Protein AF-A0A7V9R0F9-F1 (afdb_monomer_lite)

Sequence (63 aa):
MDVERFTVQEWTPPSWDEIVRVHSARVFRLAYRLTGNRHDAEDLTQEVFVRVFRSLHSYRPGT

pLDDT: mean 89.62, std 13.76, range [51.16, 98.75]

Radius of gyration: 17.5 Å; chains: 1; bounding box: 26×29×56 Å

Secondary structure (DSSP, 8-state):
---------PPPPPPHHHHHHHHHHHHHHHHHHHHS-HHHHHHHHHHHHHHHHHHHTT--TT-

Foldseek 3Di:
DDPPPDDPPDDDFDDLVCCCVVCLVVQLVVLCVVPVDNVSSVVSSVVVSVVCVVCRVPDDPPD

Structure (mmCIF, N/CA/C/O backbone):
data_AF-A0A7V9R0F9-F1
#
_entry.id   AF-A0A7V9R0F9-F1
#
loop_
_atom_site.group_PDB
_atom_site.id
_atom_site.type_symbol
_atom_site.label_atom_id
_atom_site.label_alt_id
_atom_site.label_comp_id
_atom_site.label_asym_id
_atom_site.label_entity_id
_atom_site.label_seq_id
_atom_site.pdbx_PDB_ins_code
_atom_site.Cartn_x
_atom_site.Cartn_y
_atom_site.Cartn_z
_atom_site.occupancy
_atom_site.B_iso_or_equiv
_atom_site.auth_seq_id
_atom_site.auth_comp_id
_atom_site.auth_asym_id
_atom_site.auth_atom_id
_atom_site.pdbx_PDB_model_num
ATOM 1 N N . MET A 1 1 ? 9.648 -23.501 -45.148 1.00 51.16 1 MET A N 1
ATOM 2 C CA . MET A 1 1 ? 9.494 -23.892 -43.729 1.00 51.16 1 MET A CA 1
ATOM 3 C C . MET A 1 1 ? 10.153 -22.796 -42.926 1.00 51.16 1 MET A C 1
ATOM 5 O O . MET A 1 1 ? 11.331 -22.890 -42.609 1.00 51.16 1 MET A O 1
ATOM 9 N N . ASP A 1 2 ? 9.410 -21.723 -42.693 1.00 55.94 2 ASP A N 1
ATOM 10 C CA . ASP A 1 2 ? 9.859 -20.608 -41.872 1.00 55.94 2 ASP A CA 1
ATOM 11 C C . ASP A 1 2 ? 9.538 -20.966 -40.427 1.00 55.94 2 ASP A C 1
ATOM 13 O O . ASP A 1 2 ? 8.383 -21.012 -40.009 1.00 55.94 2 ASP A O 1
ATOM 17 N N . VAL A 1 3 ? 10.579 -21.350 -39.694 1.00 60.38 3 VAL A N 1
ATOM 18 C CA . VAL A 1 3 ? 10.505 -21.525 -38.248 1.00 60.38 3 VAL A CA 1
ATOM 19 C C . VAL A 1 3 ? 10.353 -20.139 -37.633 1.00 60.38 3 VAL A C 1
ATOM 21 O O . VAL A 1 3 ? 11.336 -19.429 -37.422 1.00 60.38 3 VAL A O 1
ATOM 24 N N . GLU A 1 4 ? 9.108 -19.726 -37.400 1.00 58.72 4 GLU A N 1
ATOM 25 C CA . GLU A 1 4 ? 8.825 -18.517 -36.637 1.00 58.72 4 GLU A CA 1
ATOM 26 C C . GLU A 1 4 ? 9.531 -18.609 -35.283 1.00 58.72 4 GLU A C 1
ATOM 28 O O . GLU A 1 4 ? 9.260 -19.477 -34.448 1.00 58.72 4 GLU A O 1
ATOM 33 N N . ARG A 1 5 ? 10.510 -17.724 -35.088 1.00 60.91 5 ARG A N 1
ATOM 34 C CA . ARG A 1 5 ? 11.173 -17.537 -33.805 1.00 60.91 5 ARG A CA 1
ATOM 35 C C . ARG A 1 5 ? 10.143 -16.923 -32.867 1.00 60.91 5 ARG A C 1
ATOM 37 O O . ARG A 1 5 ? 9.856 -15.736 -32.976 1.00 60.91 5 ARG A O 1
ATOM 44 N N . PHE A 1 6 ? 9.622 -17.714 -31.935 1.00 61.75 6 PHE A N 1
ATOM 45 C CA . PHE A 1 6 ? 8.914 -17.173 -30.781 1.00 61.75 6 PHE A CA 1
ATOM 46 C C . PHE A 1 6 ? 9.886 -16.278 -30.011 1.00 61.75 6 PHE A C 1
ATOM 48 O O . PHE A 1 6 ? 10.842 -16.755 -29.395 1.00 61.75 6 PHE A O 1
ATOM 55 N N . THR A 1 7 ? 9.683 -14.967 -30.089 1.00 65.00 7 THR A N 1
ATOM 56 C CA . THR A 1 7 ? 10.370 -14.025 -29.217 1.00 65.00 7 THR A CA 1
ATOM 57 C C . THR A 1 7 ? 9.843 -14.258 -27.805 1.00 65.00 7 THR A C 1
ATOM 59 O O . THR A 1 7 ? 8.646 -14.146 -27.543 1.00 65.00 7 THR A O 1
ATOM 62 N N . VAL A 1 8 ? 10.725 -14.636 -26.879 1.00 63.84 8 VAL A N 1
ATOM 63 C CA . VAL A 1 8 ? 10.403 -14.561 -25.451 1.00 63.84 8 VAL A CA 1
ATOM 64 C C . VAL A 1 8 ? 10.060 -13.104 -25.154 1.00 63.84 8 VAL A C 1
ATOM 66 O O . VAL A 1 8 ? 10.904 -12.227 -25.318 1.00 63.84 8 VAL A O 1
ATOM 69 N N . GLN A 1 9 ? 8.802 -12.842 -24.798 1.00 72.50 9 GLN A N 1
ATOM 70 C CA . GLN A 1 9 ? 8.346 -11.515 -24.402 1.00 72.50 9 GLN A CA 1
ATOM 71 C C . GLN A 1 9 ? 9.192 -11.066 -23.205 1.00 72.50 9 GLN A C 1
ATOM 73 O O . GLN A 1 9 ? 9.100 -11.647 -22.123 1.00 72.50 9 GLN A O 1
ATOM 78 N 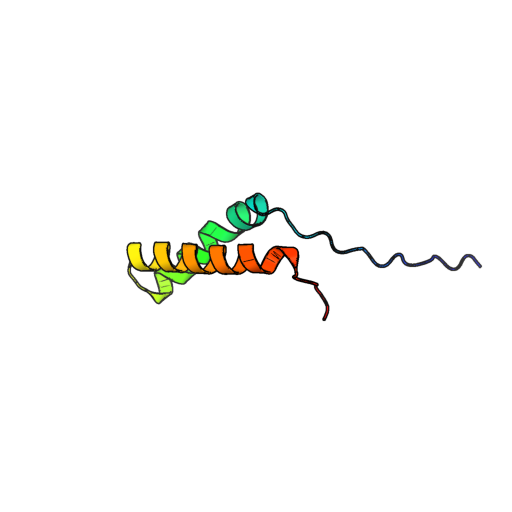N . GLU A 1 10 ? 10.037 -10.055 -23.400 1.00 77.56 10 GLU A N 1
ATOM 79 C CA . GLU A 1 10 ? 10.816 -9.466 -22.316 1.00 77.56 10 GLU A CA 1
ATOM 80 C C . GLU A 1 10 ? 9.852 -8.813 -21.320 1.00 77.56 10 GLU A C 1
ATOM 82 O O . GLU A 1 10 ? 9.010 -7.986 -21.684 1.00 77.56 10 GLU A O 1
ATOM 87 N N . TRP A 1 11 ? 9.919 -9.232 -20.056 1.00 83.88 11 TRP A N 1
ATOM 88 C CA . TRP A 1 11 ? 9.071 -8.647 -19.031 1.00 83.88 11 TRP A CA 1
ATOM 89 C C . TRP A 1 11 ? 9.507 -7.211 -18.760 1.00 83.88 11 TRP A C 1
ATOM 91 O O . TRP A 1 11 ? 10.651 -6.950 -18.397 1.00 83.88 11 TRP A O 1
ATOM 101 N N . THR A 1 12 ? 8.559 -6.289 -18.896 1.00 88.06 12 THR A N 1
ATOM 102 C CA . THR A 1 12 ? 8.738 -4.895 -18.499 1.00 88.06 12 THR A CA 1
ATOM 103 C C . THR A 1 12 ? 8.025 -4.678 -17.163 1.00 88.06 12 THR A C 1
ATOM 105 O O . THR A 1 12 ? 6.814 -4.915 -17.091 1.00 88.06 12 THR A O 1
ATOM 108 N N . PRO A 1 13 ? 8.725 -4.254 -16.095 1.00 87.88 13 PRO A N 1
ATOM 109 C CA . PRO A 1 13 ? 8.071 -3.934 -14.834 1.00 87.88 13 PRO A CA 1
ATOM 110 C C . PRO A 1 13 ? 7.076 -2.777 -15.003 1.00 87.88 13 PRO A C 1
ATOM 112 O O . PRO A 1 13 ? 7.375 -1.820 -15.722 1.00 87.88 13 PRO A O 1
ATOM 115 N N . PRO A 1 14 ? 5.919 -2.813 -14.314 1.00 92.00 14 PRO A N 1
ATOM 116 C CA . PRO A 1 14 ? 5.035 -1.656 -14.243 1.00 92.00 14 PRO A CA 1
ATOM 117 C C . PRO A 1 14 ? 5.739 -0.490 -13.539 1.00 92.00 14 PRO A C 1
ATOM 119 O O . PRO A 1 14 ? 6.613 -0.682 -12.687 1.00 92.00 14 PRO A O 1
ATOM 122 N N . SER A 1 15 ? 5.323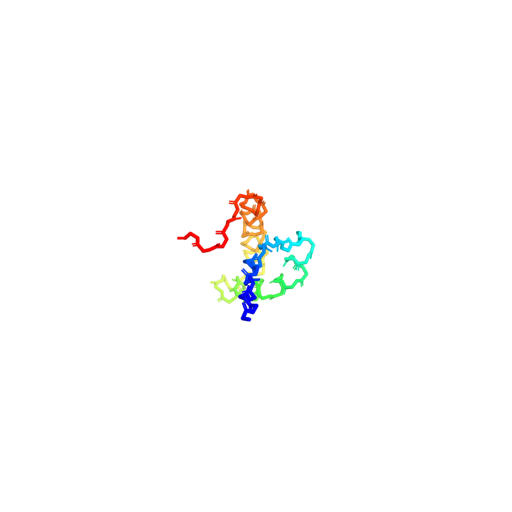 0.733 -13.864 1.00 95.06 15 SER A N 1
ATOM 123 C CA . SER A 1 15 ? 5.822 1.919 -13.162 1.00 95.06 15 SER A CA 1
ATOM 124 C C . SER A 1 15 ? 5.348 1.946 -11.706 1.00 95.06 15 SER A C 1
ATOM 126 O O . SER A 1 15 ? 4.306 1.384 -11.356 1.00 95.06 15 SER A O 1
ATOM 128 N N . TRP A 1 16 ? 6.090 2.652 -10.852 1.00 95.38 16 TRP A N 1
ATOM 129 C CA . TRP A 1 16 ? 5.701 2.840 -9.455 1.00 95.38 16 TRP A CA 1
ATOM 130 C C . TRP A 1 16 ? 4.301 3.458 -9.314 1.00 95.38 16 TRP A C 1
ATOM 132 O O . TRP A 1 16 ? 3.458 2.937 -8.582 1.00 95.38 16 TRP A O 1
ATOM 142 N N . ASP A 1 17 ? 4.026 4.516 -10.075 1.00 97.38 17 ASP A N 1
ATOM 143 C CA . ASP A 1 17 ? 2.740 5.216 -10.042 1.00 97.38 17 ASP A CA 1
ATOM 144 C C . ASP A 1 17 ? 1.579 4.313 -10.467 1.00 97.38 17 ASP A C 1
ATOM 146 O O . ASP A 1 17 ? 0.477 4.405 -9.925 1.00 97.38 17 ASP A O 1
ATOM 150 N N . GLU A 1 18 ? 1.811 3.417 -11.426 1.00 97.00 18 GLU A N 1
ATOM 151 C CA . GLU A 1 18 ? 0.821 2.429 -11.839 1.00 97.00 18 GLU A CA 1
ATOM 152 C C . GLU A 1 18 ? 0.527 1.423 -10.726 1.00 97.00 18 GLU A C 1
ATOM 154 O O . GLU A 1 18 ? -0.644 1.185 -10.423 1.00 97.00 18 GLU A O 1
ATOM 159 N N . ILE A 1 19 ? 1.563 0.905 -10.060 1.00 97.06 19 ILE A N 1
ATOM 160 C CA . ILE A 1 19 ? 1.407 -0.006 -8.920 1.00 97.06 19 ILE A CA 1
ATOM 161 C C . ILE A 1 19 ? 0.573 0.655 -7.817 1.00 97.06 19 ILE A C 1
ATOM 163 O O . ILE A 1 19 ? -0.415 0.080 -7.349 1.00 97.06 19 ILE A O 1
ATOM 167 N N . VAL A 1 20 ? 0.922 1.879 -7.418 1.00 97.50 20 VAL A N 1
ATOM 168 C CA . VAL A 1 20 ? 0.194 2.603 -6.367 1.00 97.50 20 VAL A CA 1
ATOM 169 C C . VAL A 1 20 ? -1.248 2.854 -6.798 1.00 97.50 20 VAL A C 1
ATOM 171 O O . VAL A 1 20 ? -2.177 2.502 -6.065 1.00 97.50 20 VAL A O 1
ATOM 174 N N . ARG A 1 21 ? -1.467 3.398 -8.001 1.00 97.81 21 ARG A N 1
ATOM 175 C CA . ARG A 1 21 ? -2.806 3.735 -8.508 1.00 97.81 21 ARG A CA 1
ATOM 176 C C . ARG A 1 21 ? -3.723 2.515 -8.576 1.00 97.81 21 ARG A C 1
ATOM 178 O O . ARG A 1 21 ? -4.883 2.602 -8.181 1.00 97.81 21 ARG A O 1
ATOM 185 N N . VAL A 1 22 ? -3.217 1.383 -9.061 1.00 98.25 22 VAL A N 1
ATOM 186 C CA . VAL A 1 22 ? -4.012 0.161 -9.248 1.00 98.25 22 VAL A CA 1
ATOM 187 C C . VAL A 1 22 ? -4.274 -0.552 -7.919 1.00 98.25 22 VAL A C 1
ATOM 189 O O . VAL A 1 22 ? -5.373 -1.072 -7.703 1.00 98.25 22 VAL A O 1
ATOM 192 N N . HIS A 1 23 ? -3.299 -0.581 -7.004 1.00 98.31 23 HIS A N 1
ATOM 193 C CA . HIS A 1 23 ? -3.368 -1.458 -5.833 1.00 98.31 23 HIS A CA 1
ATOM 194 C C . HIS A 1 23 ? -3.775 -0.772 -4.523 1.00 98.31 23 HIS A C 1
ATOM 196 O O . HIS A 1 23 ? -4.291 -1.467 -3.644 1.00 98.31 23 HIS A O 1
ATOM 202 N N . SER A 1 24 ? -3.642 0.555 -4.387 1.00 97.81 24 SER A N 1
ATOM 203 C CA . SER A 1 24 ? -3.848 1.261 -3.104 1.00 97.81 24 SER A CA 1
ATOM 204 C C . SER A 1 24 ? -5.180 0.936 -2.438 1.00 97.81 24 SER A C 1
ATOM 206 O O . SER A 1 24 ? -5.216 0.504 -1.288 1.00 97.81 24 SER A O 1
ATOM 208 N N . ALA A 1 25 ? -6.288 1.043 -3.175 1.00 98.31 25 ALA A N 1
ATOM 209 C CA . ALA A 1 25 ? -7.612 0.800 -2.610 1.00 98.31 25 ALA A CA 1
ATOM 210 C C . ALA A 1 25 ? -7.808 -0.656 -2.148 1.00 98.31 25 ALA A C 1
ATOM 212 O O . ALA A 1 25 ? -8.540 -0.916 -1.194 1.00 98.31 25 ALA A O 1
ATOM 213 N N . ARG A 1 26 ? -7.184 -1.630 -2.824 1.00 98.56 26 ARG A N 1
ATOM 214 C CA . ARG A 1 26 ? -7.303 -3.049 -2.460 1.00 98.56 26 ARG A CA 1
ATOM 215 C C . ARG A 1 26 ? -6.438 -3.381 -1.248 1.00 98.56 26 ARG A C 1
ATOM 217 O O . ARG A 1 26 ? -6.930 -4.078 -0.363 1.00 98.56 26 ARG A O 1
ATOM 224 N N . VAL A 1 27 ? -5.206 -2.873 -1.209 1.00 98.62 27 VAL A N 1
ATOM 225 C CA . VAL A 1 27 ? -4.290 -3.054 -0.074 1.00 98.62 27 VAL A CA 1
ATOM 226 C C . VAL A 1 27 ? -4.883 -2.413 1.176 1.00 98.62 27 VAL A C 1
ATOM 228 O O . VAL A 1 27 ? -5.047 -3.106 2.175 1.00 98.62 27 VAL A O 1
ATOM 231 N N . PHE A 1 28 ? -5.347 -1.164 1.083 1.00 98.69 28 PHE A N 1
ATOM 232 C CA . PHE A 1 28 ? -5.978 -0.470 2.204 1.00 98.69 28 PHE A CA 1
ATOM 233 C C . PHE A 1 28 ? -7.216 -1.200 2.733 1.00 98.69 28 PHE A C 1
ATOM 235 O O . PHE A 1 28 ? -7.333 -1.433 3.931 1.00 98.69 28 PHE A O 1
ATOM 242 N N . ARG A 1 29 ? -8.131 -1.641 1.855 1.00 98.69 29 ARG A N 1
ATOM 243 C CA . ARG A 1 29 ? -9.311 -2.409 2.293 1.00 98.69 29 ARG A CA 1
ATOM 244 C C . ARG A 1 29 ? -8.939 -3.724 2.968 1.00 98.69 29 ARG A C 1
ATOM 246 O O . ARG A 1 29 ? -9.638 -4.148 3.883 1.00 98.69 29 ARG A O 1
ATOM 253 N N . LEU A 1 30 ? -7.889 -4.399 2.501 1.00 98.75 30 LEU A N 1
ATOM 254 C CA . LEU A 1 30 ? -7.413 -5.615 3.151 1.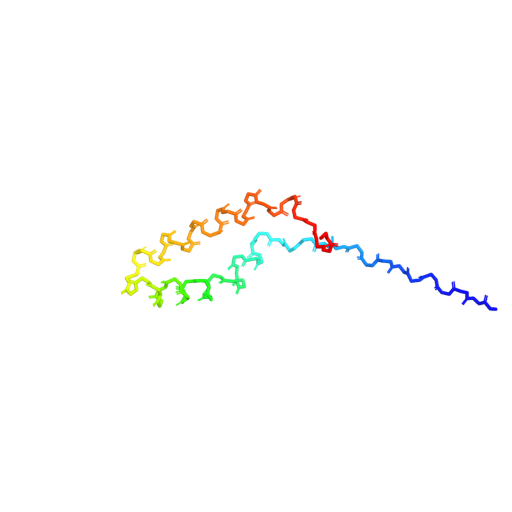00 98.75 30 LEU A CA 1
ATOM 255 C C . LEU A 1 30 ? -6.829 -5.296 4.528 1.00 98.75 30 LEU A C 1
ATOM 257 O O . LEU A 1 30 ? -7.245 -5.925 5.493 1.00 98.75 30 LEU A O 1
ATOM 261 N N . ALA A 1 31 ? -5.947 -4.302 4.618 1.00 98.75 31 ALA A N 1
ATOM 262 C CA . ALA A 1 31 ? -5.358 -3.852 5.873 1.00 98.75 31 ALA A CA 1
ATOM 263 C C . ALA A 1 31 ? -6.443 -3.459 6.886 1.00 98.75 31 ALA A C 1
ATOM 265 O O . ALA A 1 31 ? -6.455 -3.972 7.996 1.00 98.75 31 ALA A O 1
ATOM 266 N N . TYR A 1 32 ? -7.440 -2.680 6.462 1.00 98.75 32 TYR A N 1
ATOM 267 C CA . TYR A 1 32 ? -8.552 -2.262 7.314 1.00 98.75 32 TYR A CA 1
ATOM 268 C C . TYR A 1 32 ? -9.397 -3.428 7.834 1.00 98.75 32 TYR A C 1
ATOM 270 O O . TYR A 1 32 ? -9.813 -3.420 8.988 1.00 98.75 32 TYR A O 1
ATOM 278 N N . ARG A 1 33 ? -9.624 -4.469 7.023 1.00 98.56 33 ARG A N 1
ATOM 279 C CA . ARG A 1 33 ? -10.310 -5.686 7.496 1.00 98.56 33 ARG A CA 1
ATOM 280 C C . ARG A 1 33 ? -9.492 -6.479 8.513 1.00 98.56 33 ARG A C 1
ATOM 282 O O . ARG A 1 33 ? -10.088 -7.191 9.310 1.00 98.56 33 ARG A O 1
ATOM 289 N N . LEU A 1 34 ? -8.164 -6.403 8.448 1.00 98.38 34 LEU A N 1
ATOM 290 C CA . LEU A 1 34 ? -7.270 -7.118 9.359 1.00 98.38 34 LEU A CA 1
ATOM 291 C C . LEU A 1 34 ? -7.087 -6.373 10.682 1.00 98.38 34 LEU A C 1
ATOM 293 O O . LEU A 1 34 ? -7.040 -7.006 11.730 1.00 98.38 34 LEU A O 1
ATOM 297 N N . THR A 1 35 ? -6.985 -5.046 10.635 1.00 98.44 35 THR A N 1
ATOM 298 C CA . THR A 1 35 ? -6.711 -4.220 11.817 1.00 98.44 35 THR A CA 1
ATOM 299 C C . THR A 1 35 ? -7.984 -3.737 12.510 1.00 98.44 35 THR A C 1
ATOM 301 O O . THR A 1 35 ? -7.966 -3.469 13.705 1.00 98.44 35 THR A O 1
ATOM 304 N N . GLY A 1 36 ? -9.089 -3.567 11.774 1.00 98.31 36 GLY A N 1
ATOM 305 C CA . GLY A 1 36 ? -10.305 -2.913 12.273 1.00 98.31 36 GLY A CA 1
ATOM 306 C C . GLY A 1 36 ? -10.125 -1.422 12.597 1.00 98.31 36 GLY A C 1
ATOM 307 O O . GLY A 1 36 ? -11.059 -0.776 13.069 1.00 98.31 36 GLY A O 1
ATOM 308 N N . ASN A 1 37 ? -8.943 -0.859 12.332 1.00 98.31 37 ASN A N 1
ATOM 309 C CA . ASN A 1 37 ? -8.548 0.500 12.677 1.00 98.31 37 ASN A CA 1
ATOM 310 C C . ASN A 1 37 ? -7.985 1.209 11.440 1.00 98.31 37 ASN A C 1
ATOM 312 O O . ASN A 1 37 ? -7.155 0.657 10.717 1.00 98.31 37 ASN A O 1
ATOM 316 N N . ARG A 1 38 ? -8.439 2.445 11.190 1.00 98.25 38 ARG A N 1
ATOM 317 C CA . ARG A 1 38 ? -8.026 3.220 10.012 1.00 98.25 38 ARG A CA 1
ATOM 318 C C . ARG A 1 38 ? -6.539 3.571 10.036 1.00 98.25 38 ARG A C 1
ATOM 320 O O . ARG A 1 38 ? -5.893 3.388 9.015 1.00 98.25 38 ARG A O 1
ATOM 327 N N . HIS A 1 39 ? -6.023 4.052 11.164 1.00 98.56 39 HIS A N 1
ATOM 328 C CA . HIS A 1 39 ? -4.622 4.456 11.288 1.00 98.56 39 HIS A CA 1
ATOM 329 C C . HIS A 1 39 ? -3.690 3.261 11.091 1.00 98.56 39 HIS A C 1
ATOM 331 O O 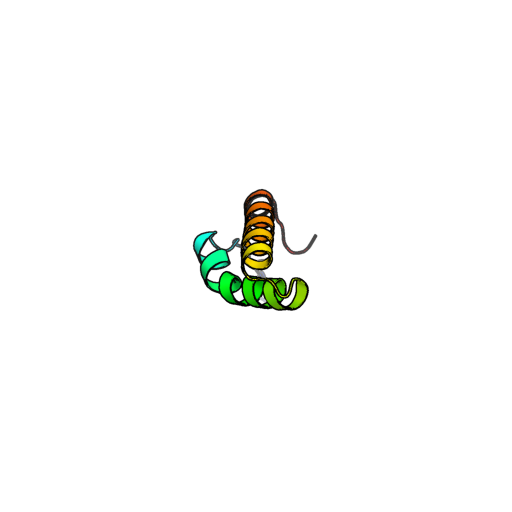. HIS A 1 39 ? -2.825 3.304 10.224 1.00 98.56 39 HIS A O 1
ATOM 337 N N . ASP A 1 40 ? -3.962 2.145 11.770 1.00 98.50 40 ASP A N 1
ATOM 338 C CA . ASP A 1 40 ? -3.157 0.928 11.604 1.00 98.50 40 ASP A CA 1
ATOM 339 C C . ASP A 1 40 ? -3.224 0.390 10.162 1.00 98.50 40 ASP A C 1
ATOM 341 O O . ASP A 1 40 ? -2.263 -0.175 9.641 1.00 98.50 40 ASP A O 1
ATOM 345 N N . ALA A 1 41 ? -4.365 0.567 9.485 1.00 98.75 41 ALA A N 1
ATOM 346 C CA . ALA A 1 41 ? -4.520 0.170 8.090 1.00 98.75 41 ALA A CA 1
ATOM 347 C C . ALA A 1 41 ? -3.739 1.068 7.120 1.00 98.75 41 ALA A C 1
ATOM 349 O O . ALA A 1 41 ? -3.207 0.568 6.125 1.00 98.75 41 ALA A O 1
ATOM 350 N N . GLU A 1 42 ? -3.689 2.375 7.382 1.00 98.62 42 GLU A N 1
ATOM 351 C CA . GLU A 1 42 ? -2.871 3.332 6.634 1.00 98.62 42 GLU A CA 1
ATOM 352 C C . GLU A 1 42 ? -1.390 2.981 6.793 1.00 98.62 42 GLU A C 1
ATOM 354 O O . GLU A 1 42 ? -0.713 2.780 5.783 1.00 98.62 42 GLU A O 1
ATOM 359 N N . ASP A 1 43 ? -0.927 2.782 8.027 1.00 98.62 43 ASP A N 1
ATOM 360 C CA . ASP A 1 43 ? 0.462 2.432 8.332 1.00 98.62 43 ASP A CA 1
ATOM 361 C C . ASP A 1 43 ? 0.877 1.113 7.668 1.00 98.62 43 ASP A C 1
ATOM 363 O O . ASP A 1 43 ? 1.885 1.058 6.958 1.00 98.62 43 ASP A O 1
ATOM 367 N N . LEU A 1 44 ? 0.056 0.064 7.792 1.00 98.56 44 LEU A N 1
ATOM 368 C CA . LEU A 1 44 ? 0.328 -1.224 7.150 1.00 98.56 44 LEU A CA 1
ATOM 369 C C . LEU A 1 44 ? 0.344 -1.111 5.618 1.00 98.56 44 LEU A C 1
ATOM 371 O O . LEU A 1 44 ? 1.173 -1.732 4.949 1.00 98.56 44 LEU A O 1
ATOM 375 N N . THR A 1 45 ? -0.555 -0.309 5.042 1.00 98.50 45 THR A N 1
ATOM 376 C CA . THR A 1 45 ? -0.585 -0.062 3.593 1.00 98.50 45 THR A CA 1
ATOM 377 C C . THR A 1 45 ? 0.705 0.605 3.130 1.00 98.50 45 THR A C 1
ATOM 379 O O . THR A 1 45 ? 1.298 0.169 2.141 1.00 98.50 45 THR A O 1
ATOM 382 N N . GLN A 1 46 ? 1.164 1.627 3.853 1.00 98.12 46 GLN A N 1
ATOM 383 C CA . GLN A 1 46 ? 2.421 2.307 3.552 1.00 98.12 46 GLN A CA 1
ATOM 384 C C . GLN A 1 46 ? 3.611 1.350 3.661 1.00 98.12 46 GLN A C 1
ATOM 386 O O . GLN A 1 46 ? 4.437 1.297 2.749 1.00 98.12 46 GLN A O 1
ATOM 391 N N . GLU A 1 47 ? 3.679 0.538 4.717 1.00 98.50 47 GLU A N 1
ATOM 392 C CA . GLU A 1 47 ? 4.768 -0.422 4.904 1.00 98.50 47 GLU A CA 1
ATOM 393 C C . GLU A 1 47 ? 4.858 -1.430 3.745 1.00 98.50 47 GLU A C 1
ATOM 395 O O . GLU A 1 47 ? 5.949 -1.699 3.229 1.00 98.50 47 GLU A O 1
ATOM 400 N N . VAL A 1 48 ? 3.714 -1.946 3.283 1.00 98.25 48 VAL A N 1
ATOM 401 C CA . VAL A 1 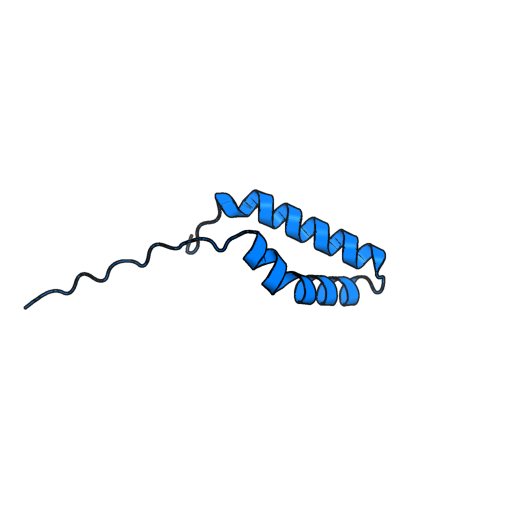48 ? 3.643 -2.836 2.113 1.00 98.25 48 VAL A CA 1
ATOM 402 C C . VAL A 1 48 ? 4.215 -2.151 0.874 1.00 98.25 48 VAL A C 1
ATOM 404 O O . VAL A 1 48 ? 5.068 -2.721 0.190 1.00 98.25 48 VAL A O 1
ATOM 407 N N . PHE A 1 49 ? 3.793 -0.920 0.595 1.00 98.00 49 PHE A N 1
ATOM 408 C CA . PHE A 1 49 ? 4.255 -0.174 -0.572 1.00 98.00 49 PHE A CA 1
ATOM 409 C C . PHE A 1 49 ? 5.749 0.167 -0.501 1.00 98.00 49 PHE A C 1
ATOM 411 O O . PHE A 1 49 ? 6.449 0.004 -1.500 1.00 98.00 49 PHE A O 1
ATOM 418 N N . VAL A 1 50 ? 6.279 0.526 0.671 1.00 97.56 50 VAL A N 1
ATOM 419 C CA . VAL A 1 50 ? 7.723 0.743 0.870 1.00 97.56 50 VAL A CA 1
ATOM 420 C C . VAL A 1 50 ? 8.525 -0.525 0.567 1.00 97.56 50 VAL A C 1
ATOM 422 O O . VAL A 1 50 ? 9.574 -0.454 -0.079 1.00 97.56 50 VAL A O 1
ATOM 425 N N . ARG A 1 51 ? 8.046 -1.697 1.002 1.00 97.38 51 ARG A N 1
ATOM 426 C CA . ARG A 1 51 ? 8.703 -2.980 0.705 1.00 97.38 51 ARG A CA 1
ATOM 427 C C . ARG A 1 51 ? 8.696 -3.273 -0.795 1.00 97.38 51 ARG A C 1
ATOM 429 O O . ARG A 1 51 ? 9.749 -3.585 -1.343 1.00 97.38 51 ARG A O 1
ATOM 436 N N . VAL A 1 52 ? 7.549 -3.098 -1.457 1.00 96.56 52 VAL A N 1
ATOM 437 C CA . VAL A 1 52 ? 7.413 -3.292 -2.911 1.00 96.56 52 VAL A CA 1
ATOM 438 C C . VAL A 1 52 ? 8.333 -2.352 -3.683 1.00 96.56 52 VAL A C 1
ATOM 440 O O . VAL A 1 52 ? 9.049 -2.806 -4.571 1.00 96.56 52 VAL A O 1
ATOM 443 N N . PHE A 1 53 ? 8.368 -1.067 -3.328 1.00 95.25 53 PHE A N 1
ATOM 444 C CA . PHE A 1 53 ? 9.237 -0.083 -3.972 1.00 95.25 53 PHE A CA 1
ATOM 445 C C . PHE A 1 53 ? 10.712 -0.499 -3.904 1.00 95.25 53 PHE A C 1
ATOM 447 O O . PHE A 1 53 ? 11.417 -0.485 -4.914 1.00 95.25 53 PHE A O 1
ATOM 454 N N . ARG A 1 54 ? 11.169 -0.947 -2.726 1.00 94.56 54 ARG A N 1
ATOM 455 C CA . ARG A 1 54 ? 12.547 -1.420 -2.522 1.00 94.56 54 ARG A CA 1
ATOM 456 C C . ARG A 1 54 ? 12.875 -2.666 -3.345 1.00 94.56 54 ARG A C 1
ATOM 458 O O . ARG A 1 54 ? 14.015 -2.798 -3.777 1.00 94.56 54 ARG A O 1
ATOM 465 N N . SER A 1 55 ? 11.912 -3.557 -3.586 1.00 93.19 55 SER A N 1
ATOM 466 C CA . SER A 1 55 ? 12.129 -4.802 -4.338 1.00 93.19 55 SER A CA 1
ATOM 467 C C . SER A 1 55 ? 11.853 -4.706 -5.842 1.00 93.19 55 SER A C 1
ATOM 469 O O . SER A 1 55 ? 12.280 -5.579 -6.589 1.00 93.19 55 SER A O 1
ATOM 471 N N . LEU A 1 56 ? 11.130 -3.684 -6.309 1.00 90.56 56 LEU A N 1
ATOM 472 C CA . LEU A 1 56 ? 10.611 -3.636 -7.683 1.00 90.56 56 LEU A CA 1
ATOM 473 C C . LEU A 1 56 ? 11.716 -3.685 -8.747 1.00 90.56 56 LEU A C 1
ATOM 475 O O . LEU A 1 56 ? 11.565 -4.361 -9.758 1.00 90.56 56 LEU A O 1
ATOM 479 N N . HIS A 1 57 ? 12.835 -3.001 -8.502 1.00 86.69 57 HIS A N 1
ATOM 480 C CA . HIS A 1 57 ? 13.949 -2.906 -9.450 1.00 86.69 57 HIS A CA 1
ATOM 481 C C . HIS A 1 57 ? 14.709 -4.227 -9.660 1.00 86.69 57 HIS A C 1
ATOM 483 O O . HIS A 1 57 ? 15.404 -4.377 -10.662 1.00 86.69 57 HIS A O 1
ATOM 489 N N . SER A 1 58 ? 14.618 -5.164 -8.712 1.00 88.75 58 SER A N 1
ATOM 490 C CA . SER A 1 58 ? 15.335 -6.444 -8.742 1.00 88.75 58 SER A CA 1
ATOM 491 C C . SER A 1 58 ? 14.415 -7.646 -8.951 1.00 88.75 58 SER A C 1
ATOM 493 O O . SER A 1 58 ? 14.899 -8.766 -9.118 1.00 88.75 58 SER A O 1
ATOM 495 N N . TYR A 1 59 ? 13.100 -7.428 -8.968 1.00 89.69 59 TYR A N 1
ATOM 496 C CA . TYR A 1 59 ? 12.127 -8.479 -9.222 1.00 89.69 59 TYR A CA 1
ATOM 497 C C . TYR A 1 59 ? 12.279 -9.022 -10.648 1.00 89.69 59 TYR A C 1
ATOM 499 O O . TYR A 1 59 ? 12.424 -8.260 -11.601 1.00 89.69 59 TYR A O 1
ATOM 507 N N . ARG A 1 60 ? 12.240 -10.349 -10.795 1.00 85.62 60 ARG A N 1
ATOM 508 C CA . ARG A 1 60 ? 12.218 -11.043 -12.085 1.00 85.62 60 ARG A CA 1
ATOM 509 C C . ARG A 1 60 ? 11.096 -12.078 -12.054 1.00 85.62 60 ARG A C 1
ATOM 511 O O . ARG A 1 60 ? 11.147 -12.978 -11.220 1.00 85.62 60 ARG A O 1
ATOM 518 N N . PRO A 1 61 ? 10.077 -11.975 -12.918 1.00 83.88 61 PRO A N 1
ATOM 519 C CA . PRO A 1 61 ? 9.054 -13.003 -12.999 1.00 83.88 61 PRO A CA 1
ATOM 520 C C . PRO A 1 61 ? 9.640 -14.297 -13.567 1.00 83.88 61 PRO A C 1
ATOM 522 O O . PRO A 1 61 ? 10.387 -14.261 -14.543 1.00 83.88 61 PRO A O 1
ATOM 525 N N . GLY A 1 62 ? 9.251 -15.436 -12.995 1.00 76.62 62 GLY A N 1
ATOM 526 C CA . GLY A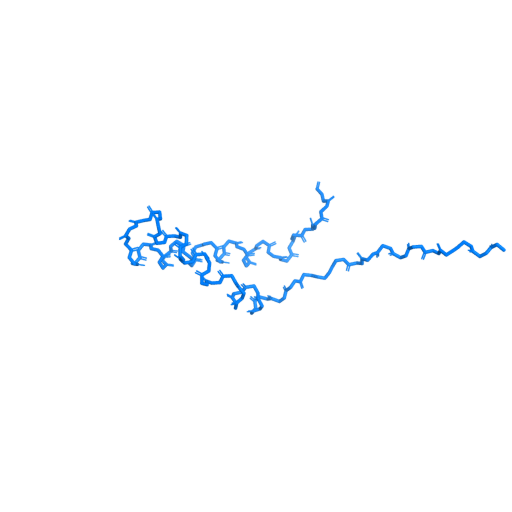 1 62 ? 9.574 -16.759 -13.539 1.00 76.62 62 GLY A CA 1
ATOM 527 C C . GLY A 1 62 ? 10.893 -17.385 -13.070 1.00 76.62 62 GLY A C 1
ATOM 528 O O . GLY A 1 62 ? 11.258 -18.430 -13.601 1.00 76.62 62 GLY A O 1
ATOM 529 N N . THR A 1 63 ? 11.592 -16.794 -12.095 1.00 55.97 63 THR A N 1
ATOM 530 C CA . THR A 1 63 ? 12.421 -17.579 -11.153 1.00 55.97 63 THR A CA 1
ATOM 531 C C . THR A 1 63 ? 11.525 -18.315 -10.174 1.00 55.97 63 THR A C 1
ATOM 533 O O . THR A 1 63 ? 11.809 -19.497 -9.896 1.00 55.97 63 THR A O 1
#